Protein AF-A0A6V7KVT1-F1 (afdb_monomer)

Nearest PDB structures (foldseek):
  4v5e-assembly2_D1  TM=5.413E-01  e=3.360E+00  Thermus thermophilus HB8
  4v7w-assembly1_B1  TM=4.642E-01  e=7.969E+00  Thermus thermophilus HB8

Organism: NCBI:txid1563983

Foldseek 3Di:
DKDKDWDWDWDADDPPRPDTHTPDIDIDIDDDDPPDDPDDDDDPPDKDFDADPVRHTDDIDD

Mean predicted aligned error: 7.8 Å

Radius of gyration: 13.62 Å; Cα contacts (8 Å, |Δi|>4): 77; chains: 1; bounding box: 32×17×36 Å

Sequence (62 aa):
VIHCSGYLKVVARGPPYDDYKTIGLVAVGHSLPPSAITEIKLHHNMFMFRASLDLKLIFLDV

pLDDT: mean 77.35, std 7.65, range [57.31, 88.75]

Solvent-accessible surface area (backbone atoms only — not comparable to 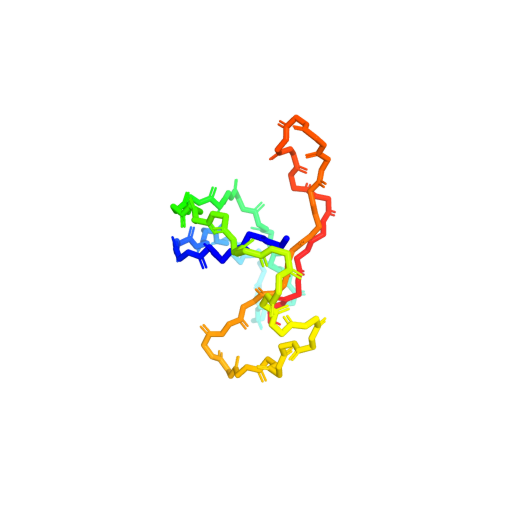full-atom values): 4231 Å² total; per-residue (Å²): 102,69,54,67,53,70,53,77,44,67,45,71,49,67,91,90,62,87,36,73,45,76,75,48,76,52,65,56,68,45,79,48,60,91,88,47,80,92,73,79,84,83,49,97,93,56,70,54,70,43,58,49,97,88,67,48,79,75,47,74,52,131

Secondary structure (DSSP, 8-state):
-EEEEEEEEEEEESTTSSEEEEEEEEEEEEEPPTTS-S--PPPTT--EEEE-TT--EEEEE-

Structure (mmCIF, N/CA/C/O backbone):
data_AF-A0A6V7KVT1-F1
#
_entry.id   AF-A0A6V7KVT1-F1
#
loop_
_atom_site.group_PDB
_atom_site.id
_atom_site.type_symbol
_atom_site.label_atom_id
_atom_site.label_alt_id
_atom_site.label_comp_id
_atom_site.label_asym_id
_atom_site.label_entity_id
_atom_site.label_seq_id
_atom_site.pdbx_PDB_ins_code
_atom_site.Cartn_x
_atom_site.Cartn_y
_atom_site.Cartn_z
_atom_site.occupancy
_atom_si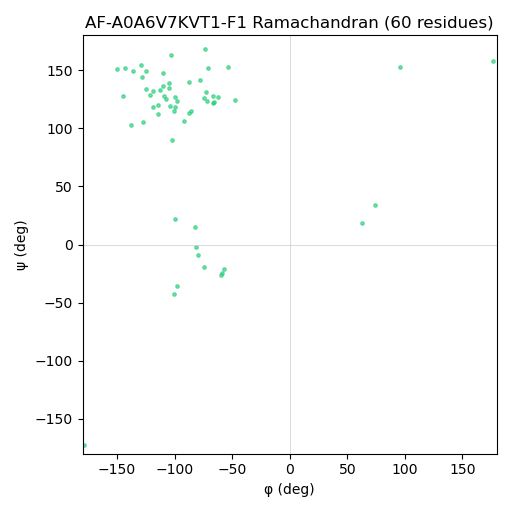te.B_iso_or_equiv
_atom_site.auth_seq_id
_atom_site.auth_comp_id
_atom_site.auth_asym_id
_atom_site.auth_atom_id
_atom_site.pdbx_PDB_model_num
ATOM 1 N N . VAL A 1 1 ? -4.322 1.638 9.463 1.00 70.62 1 VAL A N 1
ATOM 2 C CA . VAL A 1 1 ? -3.083 1.175 8.789 1.00 70.62 1 VAL A CA 1
ATOM 3 C C . VAL A 1 1 ? -3.454 0.013 7.882 1.00 70.62 1 VAL A C 1
ATOM 5 O O . VAL A 1 1 ? -4.276 -0.798 8.297 1.00 70.62 1 VAL A O 1
ATOM 8 N N . ILE A 1 2 ? -2.937 -0.053 6.655 1.00 77.19 2 ILE A N 1
ATOM 9 C CA . ILE A 1 2 ? -3.190 -1.185 5.750 1.00 77.19 2 ILE A CA 1
ATOM 10 C C . ILE A 1 2 ? -1.905 -2.000 5.665 1.00 77.19 2 ILE A C 1
ATOM 12 O O . ILE A 1 2 ? -0.850 -1.450 5.358 1.00 77.19 2 ILE A O 1
ATOM 16 N N . HIS A 1 3 ? -1.999 -3.295 5.952 1.00 78.56 3 HIS A N 1
ATOM 17 C CA . HIS A 1 3 ? -0.921 -4.228 5.665 1.00 78.56 3 HIS A CA 1
ATOM 18 C C . HIS A 1 3 ? -1.079 -4.711 4.225 1.00 78.56 3 HIS A C 1
ATOM 20 O O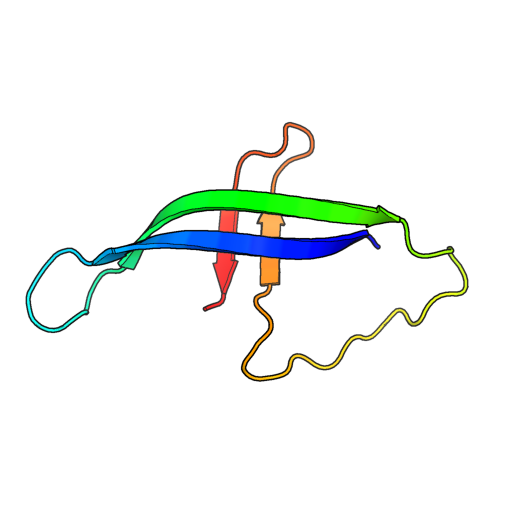 . HIS A 1 3 ? -2.073 -5.364 3.906 1.00 78.56 3 HIS A O 1
ATOM 26 N N . CYS A 1 4 ? -0.120 -4.377 3.366 1.00 78.81 4 CYS A N 1
ATOM 27 C CA . CYS A 1 4 ? -0.140 -4.729 1.951 1.00 78.81 4 CYS A CA 1
ATOM 28 C C . CYS A 1 4 ? 0.935 -5.773 1.643 1.00 78.81 4 CYS A C 1
ATOM 30 O O . CYS A 1 4 ? 2.073 -5.634 2.078 1.00 78.81 4 CYS A O 1
ATOM 32 N N . SER A 1 5 ? 0.591 -6.784 0.847 1.00 81.44 5 SER A N 1
ATOM 33 C CA . SER A 1 5 ? 1.556 -7.702 0.234 1.00 81.44 5 SER A CA 1
ATOM 34 C C . SER A 1 5 ? 1.345 -7.713 -1.274 1.00 81.44 5 SER A C 1
ATOM 36 O O . SER A 1 5 ? 0.204 -7.744 -1.740 1.00 81.44 5 SER A O 1
ATOM 38 N N . GLY A 1 6 ? 2.422 -7.621 -2.049 1.00 83.94 6 GLY A N 1
ATOM 39 C CA . GLY A 1 6 ? 2.310 -7.419 -3.485 1.00 83.94 6 GLY A CA 1
ATOM 40 C C . GLY A 1 6 ? 3.638 -7.359 -4.221 1.00 83.94 6 GLY A C 1
ATOM 41 O O . GLY A 1 6 ? 4.699 -7.585 -3.645 1.00 83.94 6 GLY A O 1
ATOM 42 N N . TYR A 1 7 ? 3.547 -7.018 -5.503 1.00 84.06 7 TYR A N 1
ATOM 43 C CA . TYR A 1 7 ? 4.673 -6.903 -6.417 1.00 84.06 7 TYR A CA 1
ATOM 44 C C . TYR A 1 7 ? 4.787 -5.478 -6.942 1.00 84.06 7 TYR A C 1
ATOM 46 O O . TYR A 1 7 ? 3.820 -4.884 -7.430 1.00 84.06 7 TYR A O 1
ATOM 54 N N . LEU A 1 8 ? 6.006 -4.959 -6.882 1.00 83.12 8 LEU A N 1
ATOM 55 C CA . LEU A 1 8 ? 6.389 -3.691 -7.469 1.00 83.12 8 LEU A CA 1
ATOM 56 C C . LEU A 1 8 ? 7.101 -3.945 -8.800 1.00 83.12 8 LEU A C 1
ATOM 58 O O . LEU A 1 8 ? 8.085 -4.680 -8.859 1.00 83.12 8 LEU A O 1
ATOM 62 N N . LYS A 1 9 ? 6.638 -3.294 -9.866 1.00 85.00 9 LYS A N 1
ATOM 63 C CA . LYS A 1 9 ? 7.321 -3.286 -11.159 1.00 85.00 9 LYS A CA 1
ATOM 64 C C . LYS A 1 9 ? 8.098 -1.986 -11.316 1.00 85.00 9 LYS A C 1
ATOM 66 O O . LYS A 1 9 ? 7.500 -0.916 -11.438 1.00 85.00 9 LYS A O 1
ATOM 71 N N . VAL A 1 10 ? 9.420 -2.094 -11.379 1.00 79.44 10 VAL A N 1
ATOM 72 C CA . VAL A 1 10 ? 10.334 -0.994 -11.710 1.00 79.44 10 VAL A CA 1
ATOM 73 C C . VAL A 1 10 ? 10.955 -1.227 -13.082 1.00 79.44 10 VAL A C 1
ATOM 75 O O . VAL A 1 10 ? 11.168 -2.365 -13.498 1.00 79.44 10 VAL A O 1
ATOM 78 N N . VAL A 1 11 ? 11.230 -0.146 -13.804 1.00 78.81 11 VAL A N 1
ATOM 79 C CA . VAL A 1 11 ? 12.061 -0.167 -15.007 1.00 78.81 11 VAL A CA 1
ATOM 80 C C . VAL A 1 11 ? 13.304 0.643 -14.699 1.00 78.81 11 VAL A C 1
ATOM 82 O O . VAL A 1 11 ? 13.228 1.858 -14.520 1.00 78.81 11 VAL A O 1
ATOM 85 N N . ALA A 1 12 ? 14.440 -0.045 -14.640 1.00 74.12 12 ALA A N 1
ATOM 86 C CA . ALA A 1 12 ? 15.739 0.601 -14.602 1.00 74.12 12 ALA A CA 1
ATOM 87 C C . ALA A 1 12 ? 15.977 1.310 -15.940 1.00 74.12 12 ALA A C 1
ATOM 89 O O . ALA A 1 12 ? 15.830 0.706 -17.009 1.00 74.12 12 ALA A O 1
ATOM 90 N N . ARG A 1 13 ? 16.316 2.597 -15.893 1.00 68.62 13 ARG A N 1
ATOM 91 C CA . ARG A 1 13 ? 16.759 3.357 -17.060 1.00 68.62 13 ARG A CA 1
ATOM 92 C C . ARG A 1 13 ? 18.215 3.768 -16.846 1.00 68.62 13 ARG A C 1
ATOM 94 O O . ARG A 1 13 ? 18.518 4.491 -15.912 1.00 68.62 13 ARG A O 1
ATOM 101 N N . GLY A 1 14 ? 19.093 3.328 -17.747 1.00 62.59 14 GLY A N 1
ATOM 102 C CA . GLY A 1 14 ? 20.507 3.719 -17.778 1.00 62.59 14 GLY A CA 1
ATOM 103 C C . GLY A 1 14 ? 21.477 2.745 -17.073 1.00 62.59 14 GLY A C 1
ATOM 104 O O . GLY A 1 14 ? 21.075 2.000 -16.176 1.00 62.59 14 GLY A O 1
ATOM 105 N N . PRO A 1 15 ? 22.753 2.703 -17.499 1.00 61.38 15 PRO A N 1
ATOM 106 C CA . PRO A 1 15 ? 23.799 1.891 -16.873 1.00 61.38 15 PRO A CA 1
ATOM 107 C C . PRO A 1 15 ? 24.517 2.625 -15.716 1.00 61.38 15 PRO A C 1
ATOM 109 O O . PRO A 1 15 ? 24.871 3.785 -15.907 1.00 61.38 15 PRO A O 1
ATOM 112 N N . PRO A 1 16 ? 24.846 1.964 -14.585 1.00 59.06 16 PRO A N 1
ATOM 113 C CA . PRO A 1 16 ? 24.280 0.746 -14.019 1.00 59.06 16 PRO A CA 1
ATOM 114 C C . PRO A 1 16 ? 23.347 1.128 -12.852 1.00 59.06 16 PRO A C 1
ATOM 116 O O . PRO A 1 16 ? 23.781 1.177 -11.709 1.00 59.06 16 PRO A O 1
ATOM 119 N N . TYR A 1 17 ? 22.060 1.354 -13.142 1.00 57.31 17 TYR A N 1
ATOM 120 C CA . TYR A 1 17 ? 20.994 1.540 -12.139 1.00 57.31 17 TYR A CA 1
ATOM 121 C C . TYR A 1 17 ? 20.937 2.872 -11.366 1.00 57.31 17 TYR A C 1
ATOM 123 O O . TYR A 1 17 ? 20.490 2.887 -10.221 1.00 57.31 17 TYR A O 1
ATOM 131 N N . ASP A 1 18 ? 21.297 3.996 -11.982 1.00 59.09 18 ASP A N 1
ATOM 132 C CA . ASP A 1 18 ? 21.136 5.301 -11.316 1.00 59.09 18 ASP A CA 1
ATOM 133 C C . ASP A 1 18 ? 19.677 5.789 -11.253 1.00 59.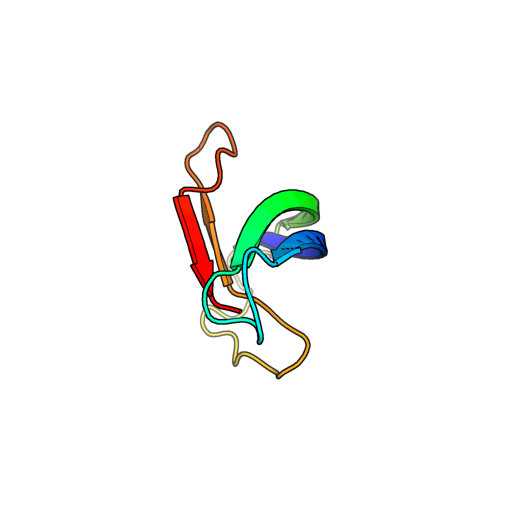09 18 ASP A C 1
ATOM 135 O O . ASP A 1 18 ? 19.354 6.636 -10.423 1.00 59.09 18 ASP A O 1
ATOM 139 N N . ASP A 1 19 ? 18.779 5.262 -12.097 1.00 64.06 19 ASP A N 1
ATOM 140 C CA . ASP A 1 19 ? 17.397 5.747 -12.165 1.00 64.06 19 ASP A CA 1
ATOM 141 C C . ASP A 1 19 ? 16.379 4.596 -12.285 1.00 64.06 19 ASP A C 1
ATOM 143 O O . ASP A 1 19 ? 16.180 3.981 -13.344 1.00 64.06 19 ASP A O 1
ATOM 147 N N . TYR A 1 20 ? 15.724 4.278 -11.165 1.00 70.50 20 TYR A N 1
ATOM 148 C CA . TYR A 1 20 ? 14.618 3.325 -11.113 1.00 70.50 20 TYR A CA 1
ATOM 149 C C . TYR A 1 20 ? 13.298 4.062 -11.287 1.00 70.50 20 TYR A C 1
ATOM 151 O O . TYR A 1 20 ? 12.779 4.695 -10.369 1.00 70.50 20 TYR A O 1
ATOM 159 N N . LYS A 1 21 ? 12.688 3.918 -12.465 1.00 71.38 21 LYS A N 1
ATOM 160 C CA . LYS A 1 21 ? 11.338 4.425 -12.684 1.00 71.38 21 LYS A CA 1
ATOM 161 C C . LYS A 1 21 ? 10.314 3.373 -12.276 1.00 71.38 21 LYS A C 1
ATOM 163 O O . LYS A 1 21 ? 10.162 2.350 -12.947 1.00 71.38 21 LYS A O 1
ATOM 168 N N . THR A 1 22 ? 9.556 3.645 -11.220 1.00 71.50 22 THR A N 1
ATOM 169 C CA . THR A 1 22 ? 8.399 2.820 -10.850 1.00 71.50 22 THR A CA 1
ATOM 170 C C . THR A 1 22 ? 7.341 2.847 -11.951 1.00 71.50 22 THR A C 1
ATOM 172 O O . THR A 1 22 ? 6.907 3.912 -12.389 1.00 71.50 22 THR A O 1
ATOM 175 N N . ILE A 1 23 ? 6.927 1.664 -12.407 1.00 75.44 23 ILE A N 1
ATOM 176 C CA . ILE A 1 23 ? 5.895 1.483 -13.436 1.00 75.44 23 ILE A CA 1
ATOM 177 C C . ILE A 1 23 ? 4.537 1.179 -12.811 1.00 75.44 23 ILE A C 1
ATOM 179 O O . ILE A 1 23 ? 3.516 1.620 -13.330 1.00 75.44 23 ILE A O 1
ATOM 183 N N . GLY A 1 24 ? 4.508 0.440 -11.703 1.00 81.44 24 GLY A N 1
ATOM 184 C CA . GLY A 1 24 ? 3.262 0.143 -11.008 1.00 81.44 24 GLY A CA 1
ATOM 185 C C . GLY A 1 24 ? 3.443 -0.781 -9.814 1.00 81.44 24 GLY A C 1
ATOM 186 O O . GLY A 1 24 ? 4.419 -1.526 -9.730 1.00 81.44 24 GLY A O 1
ATOM 187 N N . LEU A 1 25 ? 2.475 -0.727 -8.905 1.00 83.12 25 LEU A N 1
ATOM 188 C CA . LEU A 1 25 ? 2.376 -1.571 -7.722 1.00 83.12 25 LEU A CA 1
ATOM 189 C C . LEU A 1 25 ? 1.048 -2.324 -7.783 1.00 83.12 25 LEU A C 1
ATOM 191 O O . LEU A 1 25 ? -0.003 -1.710 -7.955 1.00 83.12 25 LEU A O 1
ATOM 195 N N . VAL A 1 26 ? 1.097 -3.642 -7.616 1.00 86.31 26 VAL A N 1
ATOM 196 C CA . VAL A 1 26 ? -0.093 -4.474 -7.416 1.00 86.31 26 VAL A CA 1
ATOM 197 C C . VAL A 1 26 ? 0.044 -5.136 -6.063 1.00 86.31 26 VAL A C 1
ATOM 199 O O . VAL A 1 26 ? 0.990 -5.887 -5.843 1.00 86.31 26 VAL A O 1
ATOM 202 N N . ALA A 1 27 ? -0.885 -4.862 -5.156 1.00 86.12 27 ALA A N 1
ATOM 203 C CA . ALA A 1 27 ? -0.867 -5.431 -3.819 1.00 86.12 27 ALA A CA 1
ATOM 204 C C . ALA A 1 27 ? -2.276 -5.756 -3.331 1.00 86.12 27 ALA A C 1
ATOM 206 O O . ALA A 1 27 ? -3.247 -5.101 -3.709 1.00 86.12 27 ALA A O 1
ATOM 207 N N . VAL A 1 28 ? -2.364 -6.752 -2.454 1.00 85.25 28 VAL A N 1
ATOM 208 C CA . VAL A 1 28 ? -3.548 -7.024 -1.643 1.00 85.25 28 VAL A CA 1
ATOM 209 C C . VAL A 1 28 ? -3.321 -6.409 -0.273 1.00 85.25 28 VAL A C 1
ATOM 211 O O . VAL A 1 28 ? -2.323 -6.698 0.389 1.00 85.25 2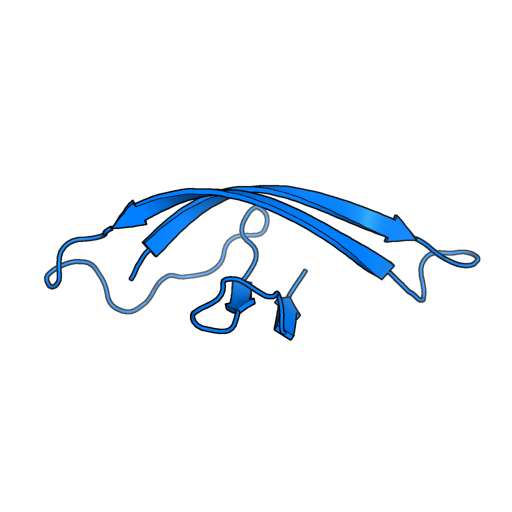8 VAL A O 1
ATOM 214 N N . GLY A 1 29 ? -4.244 -5.539 0.128 1.00 84.31 29 GLY A N 1
ATOM 215 C CA . GLY A 1 29 ? -4.237 -4.873 1.421 1.00 84.31 29 GLY A CA 1
ATOM 216 C C . GLY A 1 29 ? -5.281 -5.465 2.359 1.00 84.31 29 GLY A C 1
ATOM 217 O O . GLY A 1 29 ? -6.432 -5.636 1.965 1.00 84.31 29 GLY A O 1
ATOM 218 N N . HIS A 1 30 ? -4.903 -5.720 3.608 1.00 83.38 30 HIS A N 1
ATOM 219 C CA . HIS A 1 30 ? -5.844 -5.974 4.693 1.00 83.38 30 HIS A 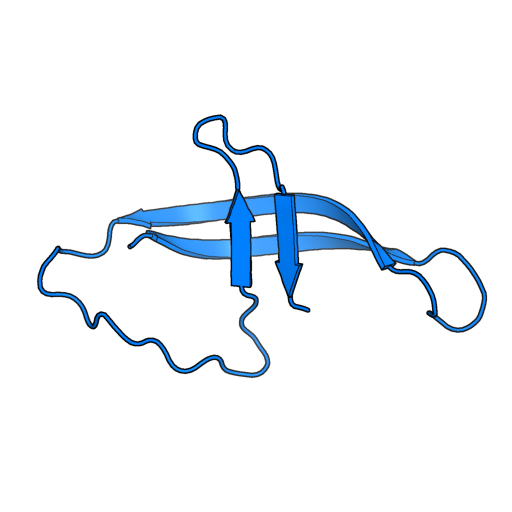CA 1
ATOM 220 C C . HIS A 1 30 ? -5.787 -4.823 5.700 1.00 83.38 30 HIS A C 1
ATOM 222 O O . HIS A 1 30 ? -4.705 -4.382 6.103 1.00 83.38 30 HIS A O 1
ATOM 228 N N . SER A 1 31 ? -6.953 -4.314 6.099 1.00 81.75 31 SER A N 1
ATOM 229 C CA . SER A 1 31 ? -7.040 -3.298 7.144 1.00 81.75 31 SER A CA 1
ATOM 230 C C . SER A 1 31 ? -6.584 -3.894 8.469 1.00 81.75 31 SER A C 1
ATOM 232 O O . SER A 1 31 ? -7.155 -4.875 8.945 1.00 81.75 31 SER A O 1
ATOM 234 N N . LEU A 1 32 ? -5.578 -3.289 9.088 1.00 79.25 32 LEU A N 1
ATOM 235 C CA . LEU A 1 32 ? -5.213 -3.642 10.450 1.00 79.25 32 LEU A CA 1
ATOM 236 C C . LEU A 1 32 ? -6.196 -2.984 11.432 1.00 79.25 32 LEU A C 1
ATOM 238 O O . LEU A 1 32 ? -6.591 -1.834 11.201 1.00 79.25 32 LEU A O 1
ATOM 242 N N . PRO A 1 33 ? -6.583 -3.678 12.521 1.00 79.69 33 PRO A N 1
ATOM 243 C CA . PRO A 1 33 ? -7.414 -3.101 13.570 1.00 79.69 33 PRO A CA 1
ATOM 244 C C . PRO A 1 33 ? -6.822 -1.793 14.122 1.00 79.69 33 PRO A C 1
ATOM 246 O O . PRO A 1 33 ? -5.601 -1.646 14.140 1.00 79.69 33 PRO A O 1
ATOM 249 N N . PRO A 1 34 ? -7.639 -0.864 14.646 1.00 71.75 34 PRO A N 1
ATOM 250 C CA . PRO A 1 34 ? -7.145 0.355 15.294 1.00 71.75 34 PRO A CA 1
ATOM 251 C C . PRO A 1 34 ? -6.224 0.091 16.496 1.00 71.75 34 PRO A C 1
ATOM 253 O O . PRO A 1 34 ? -5.397 0.930 16.826 1.00 71.75 34 PRO A O 1
ATOM 256 N N . SER A 1 35 ? -6.359 -1.077 17.134 1.00 71.38 35 SER A N 1
ATOM 257 C CA . SER A 1 35 ? -5.498 -1.555 18.223 1.00 71.38 35 SER A CA 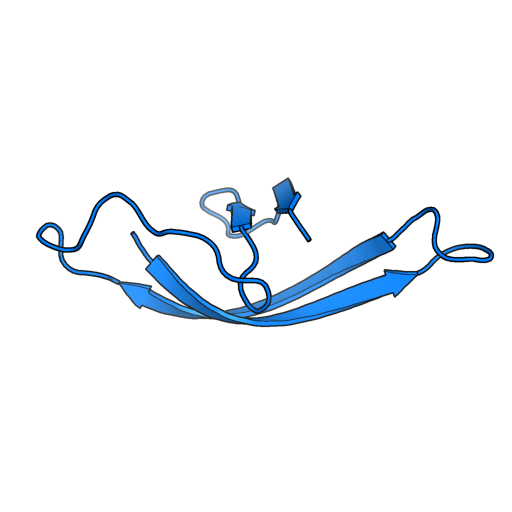1
ATOM 258 C C . SER A 1 35 ? -4.183 -2.179 17.744 1.00 71.38 35 SER A C 1
ATOM 260 O O . SER A 1 35 ? -3.395 -2.646 18.563 1.00 71.38 35 SER A O 1
ATOM 262 N N . ALA A 1 36 ? -3.967 -2.269 16.430 1.00 67.50 36 ALA A N 1
ATOM 263 C CA . ALA A 1 36 ? -2.723 -2.772 15.879 1.00 67.50 36 ALA A CA 1
ATOM 264 C C . ALA A 1 36 ? -1.587 -1.769 16.109 1.00 67.50 36 ALA A C 1
ATOM 266 O O . ALA A 1 36 ? -1.797 -0.559 16.183 1.00 67.50 36 ALA A O 1
ATOM 267 N N . ILE A 1 37 ? -0.377 -2.312 16.201 1.00 68.00 37 ILE A N 1
ATOM 268 C CA . ILE A 1 37 ? 0.873 -1.582 16.402 1.00 68.00 37 ILE A CA 1
ATOM 269 C C . ILE A 1 37 ? 0.968 -0.383 15.437 1.00 68.00 37 ILE A C 1
ATOM 271 O O . ILE A 1 37 ? 0.886 -0.543 14.218 1.00 68.00 37 ILE A O 1
ATOM 275 N N . THR A 1 38 ? 1.161 0.816 15.992 1.00 72.94 38 THR A N 1
ATOM 276 C CA . THR A 1 38 ? 1.319 2.081 15.250 1.00 72.94 38 THR A CA 1
ATOM 277 C C . THR A 1 38 ? 2.723 2.275 14.677 1.00 72.94 38 THR A C 1
ATOM 279 O O . THR A 1 38 ? 2.939 3.188 13.885 1.00 72.94 38 THR A O 1
ATOM 282 N N . GLU A 1 39 ? 3.668 1.416 15.057 1.00 75.81 39 GLU A N 1
ATOM 283 C CA . GLU A 1 39 ? 5.080 1.491 14.686 1.00 75.81 39 GLU A CA 1
ATOM 284 C C . GLU A 1 39 ? 5.549 0.165 14.083 1.00 75.81 39 GLU A C 1
ATOM 286 O O . GLU A 1 39 ? 5.750 -0.825 14.783 1.00 75.81 39 GLU A O 1
ATOM 291 N N . ILE A 1 40 ? 5.735 0.130 12.766 1.00 77.69 40 ILE A N 1
ATOM 292 C CA . ILE A 1 40 ? 6.225 -1.064 12.074 1.00 77.69 40 ILE A CA 1
ATOM 293 C C . ILE A 1 40 ? 7.687 -0.839 11.714 1.00 77.69 40 ILE A C 1
ATOM 295 O O . ILE A 1 40 ? 8.018 0.074 10.958 1.00 77.69 40 ILE A O 1
ATOM 299 N N . LYS A 1 41 ? 8.572 -1.689 12.242 1.00 83.19 41 LYS A N 1
ATOM 300 C CA . LYS A 1 41 ? 9.975 -1.699 11.834 1.00 83.19 41 LYS A CA 1
ATOM 301 C C . LYS A 1 41 ? 10.079 -2.271 10.423 1.00 83.19 41 LYS A C 1
ATOM 303 O O . LYS A 1 41 ? 9.646 -3.395 10.176 1.00 83.19 41 LYS A O 1
ATOM 308 N N . LEU A 1 42 ? 10.667 -1.504 9.511 1.00 81.00 42 LEU A N 1
ATOM 309 C CA . LEU A 1 42 ? 10.883 -1.957 8.145 1.00 81.00 42 LEU A CA 1
ATOM 310 C C . LEU A 1 42 ? 11.999 -3.008 8.102 1.00 81.00 42 LEU A C 1
ATOM 312 O O . LEU A 1 42 ? 13.078 -2.815 8.666 1.00 81.00 42 LEU A O 1
ATOM 316 N N . HIS A 1 43 ? 11.733 -4.122 7.427 1.00 83.56 43 HIS A N 1
ATOM 317 C CA . HIS A 1 43 ? 12.728 -5.141 7.101 1.00 83.56 43 HIS A CA 1
ATOM 318 C C . HIS A 1 43 ? 13.127 -5.024 5.624 1.00 83.56 43 HIS A C 1
ATOM 320 O O . HIS A 1 43 ? 12.386 -4.457 4.834 1.00 83.56 43 HIS A O 1
ATOM 326 N N . HIS A 1 44 ? 14.250 -5.627 5.224 1.00 80.50 44 HIS A N 1
ATOM 327 C CA . HIS A 1 44 ? 14.763 -5.562 3.843 1.00 80.50 44 HIS A CA 1
ATOM 328 C C . HIS A 1 44 ? 13.771 -6.074 2.772 1.00 80.50 44 HIS A C 1
ATOM 330 O O . HIS A 1 44 ? 13.899 -5.756 1.597 1.00 80.50 44 HIS A O 1
ATOM 336 N N . ASN A 1 45 ? 12.779 -6.884 3.152 1.00 75.31 45 ASN A N 1
ATOM 337 C CA . ASN A 1 45 ? 11.740 -7.376 2.239 1.00 75.31 45 ASN A CA 1
ATOM 338 C C . ASN A 1 45 ? 10.424 -6.579 2.340 1.00 75.31 45 ASN A C 1
ATOM 340 O O . ASN A 1 45 ? 9.349 -7.098 2.044 1.00 75.31 45 ASN A O 1
ATOM 344 N N . MET A 1 46 ? 10.486 -5.347 2.842 1.00 79.38 46 MET A N 1
ATOM 345 C CA . MET A 1 46 ? 9.354 -4.437 2.973 1.00 79.38 46 MET A CA 1
ATOM 346 C C . MET A 1 46 ? 9.719 -3.102 2.335 1.00 79.38 46 MET A C 1
ATOM 348 O O . MET A 1 46 ? 10.847 -2.643 2.454 1.00 79.38 46 MET A O 1
ATOM 352 N N . PHE A 1 47 ? 8.739 -2.469 1.703 1.00 77.44 47 PHE A N 1
ATOM 353 C CA . PHE A 1 47 ? 8.867 -1.134 1.133 1.00 77.44 47 PHE A CA 1
ATOM 354 C C . PHE A 1 47 ? 7.771 -0.243 1.710 1.00 77.44 47 PHE A C 1
ATOM 356 O O . PHE A 1 47 ? 6.673 -0.713 2.032 1.00 77.44 47 PHE A O 1
ATOM 363 N N . MET A 1 48 ? 8.054 1.050 1.830 1.00 82.81 48 MET A N 1
ATOM 364 C CA . MET A 1 48 ? 7.046 2.045 2.190 1.00 82.81 48 MET A CA 1
ATOM 365 C C . MET A 1 48 ? 6.661 2.839 0.960 1.00 82.81 48 MET A C 1
ATOM 367 O O . MET A 1 48 ? 7.502 3.226 0.154 1.00 82.81 48 MET A O 1
ATOM 371 N N . PHE A 1 49 ? 5.370 3.116 0.827 1.00 82.69 49 PHE A N 1
ATOM 372 C CA . PHE A 1 49 ? 4.881 3.970 -0.236 1.00 82.69 49 PHE A CA 1
ATOM 373 C C . PHE A 1 49 ? 3.849 4.959 0.284 1.00 82.69 49 PHE A C 1
ATOM 375 O O . PHE A 1 49 ? 3.085 4.676 1.208 1.00 82.69 49 PHE A O 1
ATOM 382 N N . ARG A 1 50 ? 3.813 6.129 -0.351 1.00 82.94 50 ARG A N 1
ATOM 383 C CA . ARG A 1 50 ? 2.776 7.136 -0.152 1.00 82.94 50 ARG A CA 1
ATOM 384 C C . ARG A 1 50 ? 1.918 7.185 -1.401 1.00 82.94 50 ARG A C 1
ATOM 386 O O . ARG A 1 50 ? 2.444 7.362 -2.499 1.00 82.94 50 ARG A O 1
ATOM 393 N N . ALA A 1 51 ? 0.610 7.076 -1.227 1.00 84.75 51 ALA A N 1
ATOM 394 C CA . ALA A 1 51 ? -0.362 7.217 -2.299 1.00 84.75 51 ALA A CA 1
ATOM 395 C C . ALA A 1 51 ? -1.452 8.216 -1.900 1.00 84.75 51 ALA A C 1
ATOM 397 O O . ALA A 1 51 ? -1.703 8.428 -0.712 1.00 84.75 51 ALA A O 1
ATOM 398 N N . SER A 1 52 ? -2.088 8.839 -2.885 1.00 88.75 52 SER A N 1
ATOM 399 C CA . SER A 1 52 ? -3.326 9.592 -2.671 1.00 88.75 52 SER A CA 1
ATOM 400 C C . SER A 1 52 ? -4.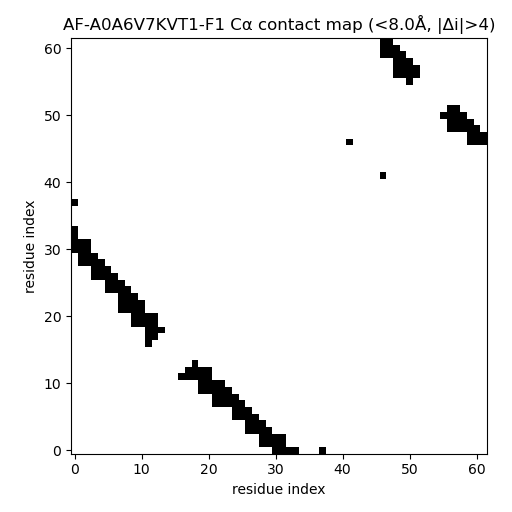509 8.645 -2.435 1.00 88.75 52 SER A C 1
ATOM 402 O O . SER A 1 52 ? -4.416 7.436 -2.646 1.00 88.75 52 SER A O 1
ATOM 404 N N . LEU A 1 53 ? -5.643 9.194 -1.987 1.00 85.69 53 LEU A N 1
ATOM 405 C CA . LEU A 1 53 ? -6.875 8.431 -1.726 1.00 85.69 53 LEU A CA 1
ATOM 406 C C . LEU A 1 53 ? -7.413 7.700 -2.969 1.00 85.69 53 LEU A C 1
ATOM 408 O O . LEU A 1 53 ? -8.052 6.664 -2.836 1.00 85.69 53 LEU A O 1
ATOM 412 N N . ASP A 1 54 ? -7.117 8.206 -4.167 1.00 88.44 54 ASP A N 1
ATOM 413 C CA . ASP A 1 54 ? -7.417 7.562 -5.454 1.00 88.44 54 ASP A CA 1
ATOM 414 C C . ASP A 1 54 ? -6.370 6.503 -5.862 1.00 88.44 54 ASP A C 1
ATOM 416 O O . ASP A 1 54 ? -6.325 6.084 -7.017 1.00 88.44 54 ASP A O 1
ATOM 420 N N . LEU A 1 55 ? -5.527 6.073 -4.915 1.00 80.19 55 LEU A N 1
ATOM 421 C CA . LEU A 1 55 ? -4.484 5.054 -5.061 1.00 80.19 55 LEU A CA 1
ATOM 422 C C . LEU A 1 55 ? -3.377 5.398 -6.069 1.00 80.19 55 LEU A C 1
ATOM 424 O O . LEU A 1 55 ? -2.625 4.515 -6.485 1.00 80.19 55 LEU A O 1
ATOM 428 N N . LYS A 1 56 ? -3.207 6.673 -6.439 1.00 82.88 56 LYS A N 1
ATOM 429 C CA . LYS A 1 56 ? -2.044 7.080 -7.238 1.00 82.88 56 LYS A CA 1
ATOM 430 C C . LYS A 1 56 ? -0.795 7.113 -6.369 1.00 82.88 56 LYS A C 1
ATOM 432 O O . LYS A 1 56 ? -0.756 7.779 -5.337 1.00 82.88 56 LYS A O 1
ATOM 437 N N . LEU A 1 57 ? 0.239 6.409 -6.816 1.00 78.75 57 LEU A N 1
ATOM 438 C CA . LEU A 1 57 ? 1.542 6.380 -6.165 1.00 78.75 57 LEU A CA 1
ATOM 439 C C . LEU A 1 57 ? 2.216 7.759 -6.260 1.00 78.75 57 LEU A C 1
ATOM 441 O O . LEU A 1 57 ? 2.429 8.271 -7.356 1.00 78.75 57 LEU A O 1
ATOM 445 N N . ILE A 1 58 ? 2.552 8.346 -5.111 1.00 85.06 58 ILE A N 1
ATOM 446 C CA . ILE A 1 58 ? 3.234 9.645 -4.993 1.00 85.06 58 ILE A CA 1
ATOM 447 C C . ILE A 1 58 ? 4.723 9.437 -4.718 1.00 85.06 58 ILE A C 1
ATOM 449 O O . ILE A 1 58 ? 5.561 10.153 -5.255 1.00 85.06 58 ILE A O 1
ATOM 453 N N . PHE A 1 59 ? 5.048 8.490 -3.839 1.00 79.75 59 PHE A N 1
ATOM 454 C CA .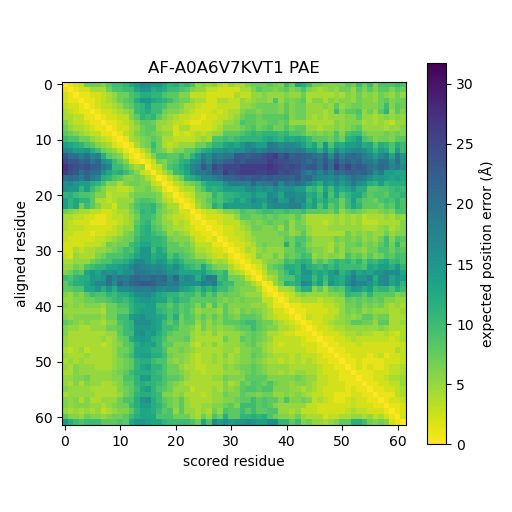 PHE A 1 59 ? 6.414 8.207 -3.414 1.00 79.75 59 PHE A CA 1
ATOM 455 C C . PHE A 1 59 ? 6.559 6.735 -3.039 1.00 79.75 59 PHE A C 1
ATOM 457 O O . PHE A 1 59 ? 5.595 6.115 -2.583 1.00 79.75 59 PHE A O 1
ATOM 464 N N . LEU A 1 60 ? 7.764 6.209 -3.212 1.00 79.06 60 LEU A N 1
ATOM 465 C CA . LEU A 1 60 ? 8.146 4.849 -2.883 1.00 79.06 60 LEU A CA 1
ATOM 466 C C . LEU A 1 60 ? 9.593 4.856 -2.380 1.00 79.06 60 LEU A C 1
ATOM 468 O O . LEU A 1 60 ? 10.464 5.369 -3.076 1.00 79.06 60 LEU A O 1
ATOM 472 N N . ASP A 1 61 ? 9.810 4.267 -1.209 1.00 74.81 61 ASP A N 1
ATOM 473 C CA . ASP A 1 61 ? 11.128 4.012 -0.625 1.00 74.81 61 ASP A CA 1
ATOM 474 C C . ASP A 1 61 ? 11.493 2.542 -0.886 1.00 74.81 61 ASP A C 1
ATOM 476 O O . ASP A 1 61 ? 10.723 1.656 -0.487 1.00 74.81 61 ASP A O 1
ATOM 480 N N . VAL A 1 62 ? 12.586 2.299 -1.620 1.00 67.19 62 VAL A N 1
ATOM 481 C CA . VAL A 1 62 ? 13.043 0.968 -2.078 1.00 67.19 62 VAL A CA 1
ATOM 482 C C . VAL A 1 62 ? 14.345 0.595 -1.392 1.00 67.19 62 VAL A C 1
ATOM 484 O O . VAL A 1 62 ? 15.243 1.463 -1.354 1.00 67.19 62 VAL A O 1
#